Protein AF-B4JXD0-F1 (afdb_monomer_lite)

InterPro domains:
  IPR009125 ATP synthase membrane subunit K [PF14960] (8-39)
  IPR009125 ATP synthase membrane subunit K [PTHR34038] (6-56)

Secondary structure (DSSP, 8-state):
------HHHHS-SSSHHHHHHHHHHHHHHHHHHHHHHHHHHHHHHHHHHHHS-HHHHHHH--

Foldseek 3Di:
DPDDPDLCVQQDPPDPNNVVSVVVVVVVVVVVVVVVVVVVVVVVVVVVPVVDDPVRVVVVVD

pLDDT: mean 82.19, std 12.58, range [39.78, 97.38]

Sequence (62 aa):
MPGQFNFKELFNSNTVRGRANCAKATWASVGLIYVLVKMHRYNAELRESAKYCKGCQRKMCT

Structure (mmCIF, N/CA/C/O backbone):
data_AF-B4JXD0-F1
#
_entry.id   AF-B4JXD0-F1
#
loop_
_atom_site.group_PDB
_atom_site.id
_atom_site.type_symbol
_atom_site.label_atom_id
_atom_site.label_alt_id
_atom_site.label_comp_id
_atom_site.label_asym_id
_atom_site.label_entity_id
_atom_site.label_seq_id
_atom_site.pdbx_PDB_ins_code
_atom_site.Cartn_x
_atom_site.Cartn_y
_atom_site.Cartn_z
_atom_site.occupancy
_atom_site.B_iso_or_equiv
_atom_site.auth_seq_id
_atom_site.auth_comp_id
_atom_site.auth_asym_id
_atom_site.auth_atom_id
_atom_site.pdbx_PDB_model_num
ATOM 1 N N . MET A 1 1 ? 33.474 -13.941 -1.548 1.00 39.78 1 MET A N 1
ATOM 2 C CA . MET A 1 1 ? 33.025 -12.668 -0.939 1.00 39.78 1 MET A CA 1
ATOM 3 C C . MET A 1 1 ? 31.576 -12.470 -1.356 1.00 39.78 1 MET A C 1
ATOM 5 O O . MET A 1 1 ? 31.346 -12.507 -2.560 1.00 39.78 1 MET A O 1
ATOM 9 N N . PRO A 1 2 ? 30.591 -12.390 -0.443 1.00 48.47 2 PRO A N 1
ATOM 10 C CA . PRO A 1 2 ? 29.207 -12.191 -0.859 1.00 48.47 2 PRO A CA 1
ATOM 11 C C . PRO A 1 2 ? 29.123 -10.839 -1.575 1.00 48.47 2 PRO A C 1
ATOM 13 O O . PRO A 1 2 ? 29.658 -9.845 -1.085 1.00 48.47 2 PRO A O 1
ATOM 16 N N . GLY A 1 3 ? 28.549 -10.845 -2.778 1.00 58.50 3 GLY A N 1
ATOM 17 C CA . GLY A 1 3 ? 28.504 -9.688 -3.665 1.00 58.50 3 GLY A CA 1
ATOM 18 C C . GLY A 1 3 ? 27.900 -8.477 -2.963 1.00 58.50 3 GLY A C 1
ATOM 19 O O . GLY A 1 3 ? 26.836 -8.557 -2.354 1.00 58.50 3 GLY A O 1
ATOM 20 N N . GLN A 1 4 ? 28.615 -7.360 -3.033 1.00 64.56 4 GLN A N 1
ATOM 21 C CA . GLN A 1 4 ? 28.198 -6.066 -2.516 1.00 64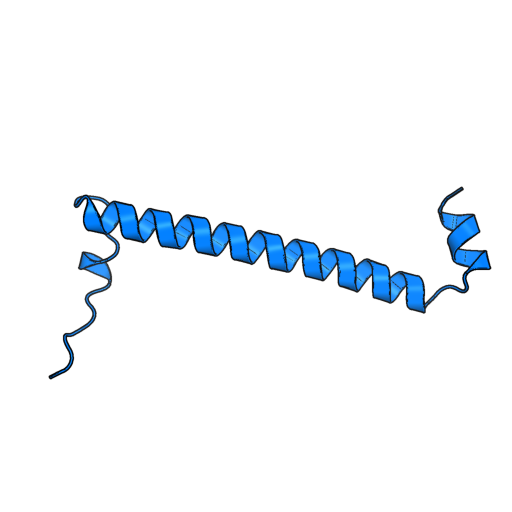.56 4 GLN A CA 1
ATOM 22 C C . GLN A 1 4 ? 26.828 -5.700 -3.116 1.00 64.56 4 GLN A C 1
ATOM 24 O O . GLN A 1 4 ? 26.718 -5.456 -4.316 1.00 64.56 4 GLN A O 1
ATOM 29 N N . PHE A 1 5 ? 25.771 -5.702 -2.296 1.00 66.31 5 PHE A N 1
ATOM 30 C CA . PHE A 1 5 ? 24.421 -5.327 -2.724 1.00 66.31 5 PHE A CA 1
ATOM 31 C C . PHE A 1 5 ? 24.409 -3.859 -3.155 1.00 66.31 5 PHE A C 1
ATOM 33 O O . PHE A 1 5 ? 24.393 -2.946 -2.328 1.00 66.31 5 PHE A O 1
ATOM 40 N N . ASN A 1 6 ? 24.429 -3.623 -4.465 1.00 76.38 6 ASN A N 1
ATOM 41 C CA . ASN A 1 6 ? 24.411 -2.277 -5.011 1.00 76.38 6 ASN A CA 1
ATOM 42 C C . ASN A 1 6 ? 22.963 -1.823 -5.224 1.00 76.38 6 ASN A C 1
ATOM 44 O O . ASN A 1 6 ? 22.354 -2.056 -6.270 1.00 76.38 6 ASN A O 1
ATOM 48 N N . PHE A 1 7 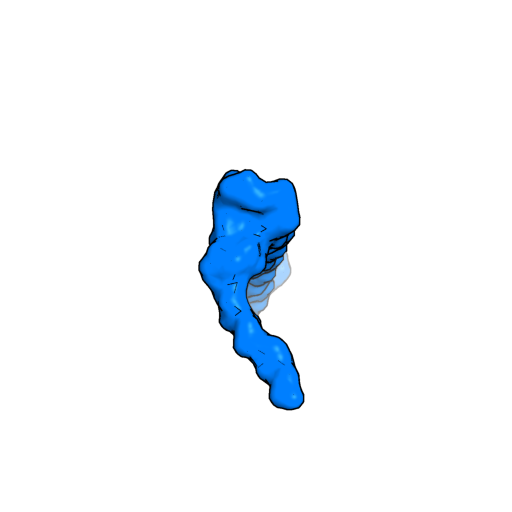? 22.388 -1.184 -4.202 1.00 74.94 7 PHE A N 1
ATOM 49 C CA . PHE A 1 7 ? 20.997 -0.713 -4.217 1.00 74.94 7 PHE A CA 1
ATOM 50 C C . PHE A 1 7 ? 20.676 0.163 -5.434 1.00 74.94 7 PHE A C 1
ATOM 52 O O . PHE A 1 7 ? 19.583 0.062 -5.988 1.00 74.94 7 PHE A O 1
ATOM 59 N N . LYS A 1 8 ? 21.642 0.975 -5.885 1.00 74.44 8 LYS A N 1
ATOM 60 C CA . LYS A 1 8 ? 21.491 1.850 -7.056 1.00 74.44 8 LYS A CA 1
ATOM 61 C C . LYS A 1 8 ? 21.377 1.090 -8.369 1.00 74.44 8 LYS A C 1
ATOM 63 O O . LYS A 1 8 ? 20.777 1.603 -9.300 1.00 74.44 8 LYS A O 1
ATOM 68 N N . GLU A 1 9 ? 21.949 -0.103 -8.465 1.00 74.06 9 GLU A N 1
ATOM 69 C CA . GLU A 1 9 ? 21.854 -0.927 -9.669 1.00 74.06 9 GLU A CA 1
ATOM 70 C C . GLU A 1 9 ? 20.548 -1.731 -9.671 1.00 74.06 9 GLU A C 1
ATOM 72 O O . GLU A 1 9 ? 19.867 -1.836 -10.697 1.00 74.06 9 GLU A O 1
ATOM 77 N N . LEU A 1 10 ? 20.161 -2.230 -8.491 1.00 75.00 10 LEU A N 1
ATOM 78 C CA . LEU A 1 10 ? 18.997 -3.089 -8.304 1.00 75.00 10 LEU A CA 1
ATOM 79 C C . LEU A 1 10 ? 17.664 -2.327 -8.344 1.00 75.00 10 LEU A C 1
ATOM 81 O O . LEU A 1 10 ? 16.683 -2.879 -8.841 1.00 75.00 10 LEU A O 1
ATOM 85 N N . PHE A 1 11 ? 17.631 -1.079 -7.869 1.00 77.19 11 PHE A N 1
ATOM 86 C CA . PHE A 1 11 ? 16.463 -0.192 -7.875 1.00 77.19 11 PHE A CA 1
ATOM 87 C C . PHE A 1 11 ? 16.760 1.063 -8.698 1.00 77.19 11 PHE A C 1
ATOM 89 O O . PHE A 1 11 ? 16.962 2.153 -8.167 1.00 77.19 11 PHE A O 1
ATOM 96 N N . ASN A 1 12 ? 16.812 0.901 -10.019 1.00 77.06 12 ASN A N 1
ATOM 97 C CA . ASN A 1 12 ? 16.974 2.014 -10.952 1.00 77.06 12 ASN A CA 1
ATOM 98 C C . ASN A 1 12 ? 15.828 2.046 -11.973 1.00 77.06 12 ASN A C 1
ATOM 100 O O . ASN A 1 12 ? 15.257 1.011 -12.305 1.00 77.06 12 ASN A O 1
ATOM 104 N N . SER A 1 13 ? 15.505 3.221 -12.509 1.00 78.56 13 SER A N 1
ATOM 105 C CA . SER A 1 13 ? 14.394 3.385 -13.463 1.00 78.56 13 SER A CA 1
ATOM 106 C C . SER A 1 13 ? 14.793 3.218 -14.936 1.00 78.56 13 SER A C 1
ATOM 108 O O . SER A 1 13 ? 13.933 3.236 -15.814 1.00 78.56 13 SER A O 1
ATOM 110 N N . ASN A 1 14 ? 16.082 3.045 -15.215 1.00 80.94 14 ASN A N 1
ATOM 111 C CA . ASN A 1 14 ? 16.661 3.011 -16.556 1.00 80.94 14 ASN A CA 1
ATOM 112 C C . ASN A 1 14 ? 16.678 1.592 -17.145 1.00 80.94 14 ASN A C 1
ATOM 114 O O . ASN A 1 14 ? 16.369 1.406 -18.320 1.00 80.94 14 ASN A O 1
ATOM 118 N N . THR A 1 15 ? 16.995 0.568 -16.345 1.00 84.44 15 THR A N 1
ATOM 119 C CA . THR A 1 15 ? 17.014 -0.829 -16.809 1.00 84.44 15 THR A CA 1
ATOM 120 C C . THR A 1 15 ? 15.684 -1.531 -16.533 1.00 84.44 15 THR A C 1
ATOM 122 O O . THR A 1 15 ? 14.998 -1.261 -15.547 1.00 84.44 15 THR A O 1
ATOM 125 N N . VAL A 1 16 ? 15.299 -2.482 -17.394 1.00 85.00 16 VAL A N 1
ATOM 126 C CA . VAL A 1 16 ? 14.057 -3.267 -17.226 1.00 85.00 16 VAL A CA 1
ATOM 127 C C . VAL A 1 16 ? 14.038 -4.006 -15.881 1.00 85.00 16 VAL A C 1
ATOM 129 O O . VAL A 1 16 ? 13.011 -4.020 -15.206 1.00 85.00 16 VAL A O 1
ATOM 132 N N . ARG A 1 17 ? 15.183 -4.559 -15.453 1.00 83.31 17 ARG A N 1
ATOM 133 C CA . ARG A 1 17 ? 15.322 -5.235 -14.151 1.00 83.31 17 ARG A CA 1
ATOM 134 C C . ARG A 1 17 ? 15.142 -4.270 -12.980 1.00 83.31 17 ARG A C 1
ATOM 136 O O . ARG A 1 17 ? 14.410 -4.594 -12.050 1.00 83.31 17 ARG A O 1
ATOM 143 N N . GLY A 1 18 ? 15.747 -3.083 -13.056 1.00 85.00 18 GLY A N 1
ATOM 144 C CA . GLY A 1 18 ? 15.583 -2.051 -12.037 1.00 85.00 18 GLY A CA 1
ATOM 145 C C . GLY A 1 18 ? 14.123 -1.611 -11.892 1.00 85.00 18 GLY A C 1
ATOM 146 O O . GLY A 1 18 ? 13.587 -1.607 -10.784 1.00 85.00 18 GLY A O 1
ATOM 147 N N . ARG A 1 19 ? 13.432 -1.373 -13.016 1.00 87.00 19 ARG A N 1
ATOM 148 C CA . ARG A 1 19 ? 12.001 -1.018 -13.027 1.00 87.00 19 ARG A CA 1
ATOM 149 C C . ARG A 1 19 ? 11.119 -2.109 -12.424 1.00 87.00 19 ARG A C 1
ATOM 151 O O . ARG A 1 19 ? 10.208 -1.798 -11.661 1.00 87.00 19 ARG A O 1
ATOM 158 N N . ALA A 1 20 ? 11.400 -3.377 -12.722 1.00 88.88 20 ALA A N 1
ATOM 159 C CA . ALA A 1 20 ? 10.657 -4.500 -12.154 1.00 88.88 20 ALA A CA 1
ATOM 160 C C . ALA A 1 20 ? 10.834 -4.601 -10.628 1.00 88.88 20 ALA A C 1
ATOM 162 O O . ALA A 1 20 ? 9.866 -4.857 -9.913 1.00 88.88 20 ALA A O 1
ATOM 163 N N . ASN A 1 21 ? 12.044 -4.367 -10.116 1.00 88.56 21 ASN A N 1
ATOM 164 C CA . AS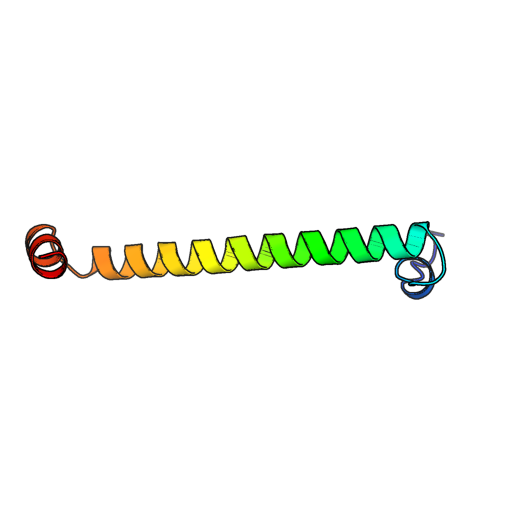N A 1 21 ? 12.303 -4.371 -8.676 1.00 88.56 21 ASN A CA 1
ATOM 165 C C . ASN A 1 21 ? 11.635 -3.186 -7.972 1.00 88.56 21 ASN A C 1
ATOM 167 O O . ASN A 1 21 ? 11.012 -3.383 -6.929 1.00 88.56 21 ASN A O 1
ATOM 171 N N . CYS A 1 22 ? 11.688 -1.988 -8.562 1.00 87.75 22 CYS A N 1
ATOM 172 C CA . CYS A 1 22 ? 10.956 -0.826 -8.057 1.00 87.75 22 CYS A CA 1
ATOM 173 C C . CYS A 1 22 ? 9.449 -1.109 -7.995 1.00 87.75 22 CYS A C 1
ATOM 175 O O . CYS A 1 22 ? 8.844 -0.921 -6.946 1.00 87.75 22 CYS A O 1
ATOM 177 N N . ALA A 1 23 ? 8.860 -1.653 -9.066 1.00 90.19 23 ALA A N 1
ATOM 178 C CA . ALA A 1 23 ? 7.444 -2.014 -9.082 1.00 90.19 23 ALA A CA 1
ATOM 179 C C . ALA A 1 23 ? 7.096 -3.047 -7.997 1.00 90.19 23 ALA A C 1
ATOM 181 O O . ALA A 1 23 ? 6.106 -2.881 -7.287 1.00 90.19 23 ALA A O 1
ATOM 182 N N . LYS A 1 24 ? 7.925 -4.085 -7.815 1.00 91.25 24 LYS A N 1
ATOM 183 C CA . LYS A 1 24 ? 7.745 -5.067 -6.732 1.00 91.25 24 LYS A CA 1
ATOM 184 C C . LYS A 1 24 ? 7.771 -4.411 -5.354 1.00 91.25 24 LYS A C 1
ATOM 186 O O . LYS A 1 24 ? 6.905 -4.706 -4.537 1.00 91.25 24 LYS A O 1
ATOM 191 N N . ALA A 1 25 ? 8.728 -3.518 -5.107 1.00 92.06 25 ALA A N 1
ATOM 192 C CA . ALA A 1 25 ? 8.819 -2.795 -3.844 1.00 92.06 25 ALA A CA 1
ATOM 193 C C . ALA A 1 25 ? 7.585 -1.912 -3.604 1.00 92.06 25 ALA A C 1
ATOM 195 O O . ALA A 1 25 ? 7.053 -1.908 -2.497 1.00 92.06 25 ALA A O 1
ATOM 196 N N . THR A 1 26 ? 7.085 -1.228 -4.638 1.00 94.38 26 THR A N 1
ATOM 197 C CA . THR A 1 26 ? 5.870 -0.407 -4.550 1.00 94.38 26 THR A CA 1
ATOM 198 C C . THR A 1 26 ? 4.631 -1.244 -4.240 1.00 94.38 26 THR A C 1
ATOM 200 O O . THR A 1 26 ? 3.869 -0.907 -3.340 1.00 94.38 26 THR A O 1
ATOM 203 N N . TRP A 1 27 ? 4.417 -2.360 -4.938 1.00 94.81 27 TRP A N 1
ATOM 204 C CA . TRP A 1 27 ? 3.255 -3.213 -4.667 1.00 94.81 27 TRP A CA 1
ATOM 205 C C . TRP A 1 27 ? 3.333 -3.883 -3.295 1.00 94.81 27 TRP A C 1
ATOM 207 O O . TRP A 1 27 ? 2.321 -3.977 -2.600 1.00 94.81 27 TRP A O 1
ATOM 217 N N . ALA A 1 28 ? 4.531 -4.291 -2.871 1.00 96.25 28 ALA A N 1
ATOM 218 C CA . ALA A 1 28 ? 4.748 -4.832 -1.536 1.00 96.25 28 ALA A CA 1
ATOM 219 C C . ALA A 1 28 ? 4.463 -3.790 -0.442 1.00 96.25 28 ALA A C 1
ATOM 221 O O . ALA A 1 28 ? 3.794 -4.114 0.540 1.00 96.25 28 ALA A O 1
ATOM 222 N N . SER A 1 29 ? 4.912 -2.541 -0.610 1.00 95.62 29 SER A N 1
ATOM 223 C CA . SER A 1 29 ? 4.669 -1.480 0.374 1.00 95.62 29 SER A CA 1
ATOM 224 C C . SER A 1 29 ? 3.191 -1.100 0.454 1.00 95.62 29 SER A C 1
ATOM 226 O O . SER A 1 29 ? 2.652 -0.993 1.554 1.00 95.62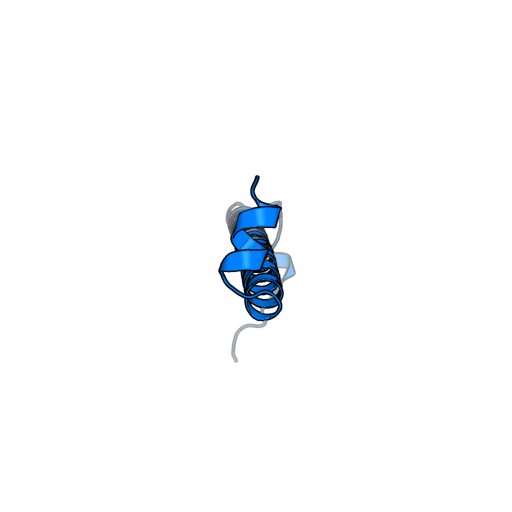 29 SER A O 1
ATOM 228 N N . VAL A 1 30 ? 2.504 -0.985 -0.685 1.00 97.31 30 VAL A N 1
ATOM 229 C CA . VAL A 1 30 ? 1.054 -0.737 -0.726 1.00 97.31 30 VAL A CA 1
ATOM 230 C C . VAL A 1 30 ? 0.281 -1.875 -0.057 1.00 97.31 30 VAL A C 1
ATOM 232 O O . VAL A 1 30 ? -0.594 -1.615 0.770 1.00 97.31 30 VAL A O 1
ATOM 235 N N . GLY A 1 31 ? 0.627 -3.132 -0.356 1.00 97.06 31 GLY A N 1
ATOM 236 C CA . GLY A 1 31 ? 0.016 -4.298 0.285 1.00 97.06 31 GLY A CA 1
ATOM 237 C C . GLY A 1 31 ? 0.217 -4.300 1.802 1.00 97.06 31 GLY A C 1
ATOM 238 O O . GLY A 1 31 ? -0.734 -4.526 2.552 1.00 97.06 31 GLY A O 1
ATOM 239 N N . LEU A 1 32 ? 1.425 -3.972 2.265 1.00 97.25 32 LEU A N 1
ATOM 240 C CA . LEU A 1 32 ? 1.732 -3.867 3.690 1.00 97.25 32 LEU A CA 1
ATOM 241 C C . LEU A 1 32 ? 0.909 -2.765 4.371 1.00 97.25 32 LEU A C 1
ATOM 243 O O . LEU A 1 32 ? 0.301 -3.013 5.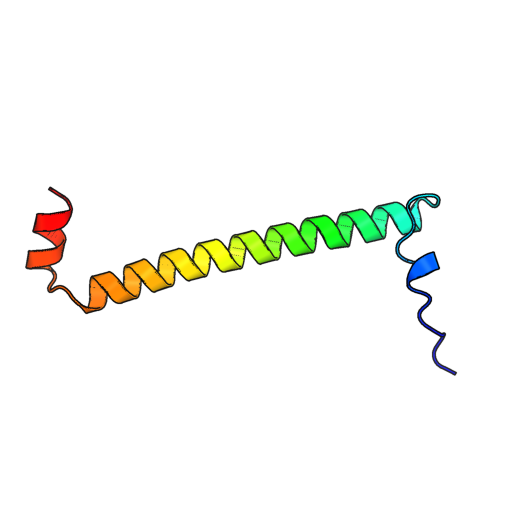412 1.00 97.25 32 LEU A O 1
ATOM 247 N N . ILE A 1 33 ? 0.841 -1.571 3.775 1.00 97.38 33 ILE A N 1
ATOM 248 C CA . ILE A 1 33 ? 0.046 -0.450 4.301 1.00 97.38 33 ILE A CA 1
ATOM 249 C C . ILE A 1 33 ? -1.431 -0.840 4.394 1.00 97.38 33 ILE A C 1
ATOM 251 O O . ILE A 1 33 ? -2.065 -0.598 5.421 1.00 97.38 33 ILE A O 1
ATOM 255 N N . TYR A 1 34 ? -1.976 -1.488 3.363 1.00 97.00 34 TYR A N 1
ATOM 256 C CA . TYR A 1 34 ? -3.365 -1.944 3.366 1.00 97.00 34 TYR A CA 1
ATOM 257 C C . TYR A 1 34 ? -3.652 -2.907 4.527 1.00 97.00 34 TYR A C 1
ATOM 259 O O . TYR A 1 34 ? -4.630 -2.723 5.258 1.00 97.00 34 TYR A O 1
ATOM 267 N N . VAL A 1 35 ? -2.787 -3.906 4.733 1.00 97.19 35 VAL A N 1
ATOM 268 C CA . VAL A 1 35 ? -2.930 -4.865 5.839 1.00 97.19 35 VAL A CA 1
ATOM 269 C C . VAL A 1 35 ? -2.854 -4.152 7.187 1.00 97.19 35 VAL A C 1
ATOM 271 O O . VAL A 1 35 ? -3.712 -4.386 8.036 1.00 97.19 35 VAL A O 1
ATOM 274 N N . LEU A 1 36 ? -1.896 -3.240 7.373 1.00 96.75 36 LEU A N 1
ATOM 275 C CA . LEU A 1 36 ? -1.748 -2.484 8.619 1.00 96.75 36 LEU A CA 1
ATOM 276 C C . LEU A 1 36 ? -2.981 -1.628 8.921 1.00 96.75 36 LEU A C 1
ATOM 278 O O . LEU A 1 36 ? -3.483 -1.663 10.043 1.00 96.75 36 LEU A O 1
ATOM 282 N N . VAL A 1 37 ? -3.521 -0.916 7.928 1.00 96.56 37 VAL A N 1
ATOM 283 C CA . VAL A 1 37 ? -4.755 -0.130 8.091 1.00 96.56 37 VAL A CA 1
ATOM 284 C C . VAL A 1 37 ? -5.929 -1.037 8.451 1.00 96.56 37 VAL A C 1
ATOM 286 O O . VAL A 1 37 ? -6.694 -0.722 9.366 1.00 96.56 37 VAL A O 1
ATOM 289 N N . LYS A 1 38 ? -6.069 -2.183 7.777 1.00 95.69 38 LYS A N 1
ATOM 290 C CA . LYS A 1 38 ? -7.146 -3.139 8.058 1.00 95.69 38 LYS A CA 1
ATOM 291 C C . LYS A 1 38 ? -7.040 -3.715 9.470 1.00 95.69 38 LYS A C 1
ATOM 293 O O . LYS A 1 38 ? -8.040 -3.744 10.183 1.00 95.69 38 LYS A O 1
ATOM 298 N N . MET A 1 39 ? -5.842 -4.114 9.898 1.00 94.88 39 MET A N 1
ATOM 299 C CA . MET A 1 39 ? -5.601 -4.594 11.261 1.00 94.88 39 MET A CA 1
ATOM 300 C C . MET A 1 39 ? -5.850 -3.500 12.297 1.00 94.88 39 MET A C 1
ATOM 302 O O . MET A 1 39 ? -6.439 -3.775 13.335 1.00 94.88 39 MET A O 1
ATOM 306 N N . HIS A 1 40 ? -5.453 -2.257 12.020 1.00 94.25 40 HIS A N 1
ATOM 307 C CA . HIS A 1 40 ? -5.687 -1.142 12.932 1.00 94.25 40 HIS A CA 1
ATOM 308 C C . HIS A 1 40 ? -7.183 -0.872 13.127 1.00 94.25 40 HIS A C 1
ATOM 310 O O . HIS A 1 40 ? -7.633 -0.698 14.258 1.00 94.25 40 HIS A O 1
ATOM 316 N N . ARG A 1 41 ? -7.968 -0.893 12.042 1.00 92.19 41 ARG A N 1
ATOM 317 C CA . ARG A 1 41 ? -9.432 -0.757 12.106 1.00 92.19 41 ARG A CA 1
ATOM 318 C C . ARG A 1 41 ? -10.069 -1.906 12.879 1.00 92.19 41 ARG A C 1
ATOM 320 O O . ARG A 1 41 ? -10.821 -1.649 13.809 1.00 92.19 41 ARG A O 1
ATOM 327 N N . TYR A 1 42 ? -9.690 -3.141 12.561 1.00 90.38 42 TYR A N 1
ATOM 328 C CA . TYR A 1 42 ? -10.191 -4.322 13.260 1.00 90.38 42 TYR A CA 1
ATOM 329 C C . TYR A 1 42 ? -9.866 -4.288 14.760 1.00 90.38 42 TYR A C 1
ATOM 331 O O . TYR A 1 42 ? -10.729 -4.512 15.602 1.00 90.38 42 TYR A O 1
ATOM 339 N N . ASN A 1 43 ? -8.632 -3.933 15.121 1.00 89.19 43 ASN A N 1
ATOM 340 C CA . ASN A 1 43 ? -8.225 -3.818 16.519 1.00 89.19 43 ASN A CA 1
ATOM 341 C C . ASN A 1 43 ? -8.952 -2.678 17.244 1.00 89.19 43 ASN A C 1
ATOM 343 O O . ASN A 1 43 ? -9.238 -2.808 18.434 1.00 89.19 43 ASN A O 1
ATOM 347 N N . ALA A 1 44 ? -9.252 -1.572 16.559 1.00 87.19 44 ALA A N 1
ATOM 348 C CA . ALA A 1 44 ? -10.069 -0.500 17.116 1.00 87.19 44 ALA A CA 1
ATOM 349 C C . ALA A 1 44 ? -11.504 -0.983 17.381 1.00 87.19 44 ALA A C 1
ATOM 351 O O . ALA A 1 44 ? -11.995 -0.814 18.491 1.00 87.19 44 ALA A O 1
ATOM 352 N N . GLU A 1 45 ? -12.133 -1.668 16.424 1.00 84.44 45 GLU A N 1
ATOM 353 C CA . GLU A 1 45 ? -13.472 -2.253 16.589 1.00 84.44 45 GLU A CA 1
ATOM 354 C C . GLU A 1 45 ? -13.516 -3.272 17.732 1.00 84.44 45 GLU A C 1
ATOM 356 O O . GLU A 1 45 ? -14.426 -3.228 18.559 1.00 84.44 45 GLU A O 1
ATOM 361 N N . LEU A 1 46 ? -12.506 -4.142 17.840 1.00 84.31 46 LEU A N 1
ATOM 362 C CA . LEU A 1 46 ? -12.385 -5.074 18.959 1.00 84.31 46 LEU A CA 1
ATOM 363 C C . LEU A 1 46 ? -12.277 -4.341 20.299 1.00 84.31 46 LEU A C 1
ATOM 365 O O . LEU A 1 46 ? -12.986 -4.691 21.242 1.00 84.31 46 LEU A O 1
ATOM 369 N N . ARG A 1 47 ? -11.434 -3.306 20.390 1.00 83.06 47 ARG A N 1
ATOM 370 C CA . ARG A 1 47 ? -11.289 -2.501 21.614 1.00 83.06 47 ARG A CA 1
ATOM 371 C C . ARG A 1 47 ? -12.586 -1.805 21.998 1.00 83.06 47 ARG A C 1
ATOM 373 O O . ARG A 1 47 ? -12.912 -1.779 23.180 1.00 83.06 47 ARG A O 1
ATOM 380 N N . GLU A 1 48 ? -13.323 -1.270 21.032 1.00 80.69 48 GLU A N 1
ATOM 381 C CA . GLU A 1 48 ? -14.632 -0.671 21.292 1.00 80.69 48 GLU A CA 1
ATOM 382 C C . GLU A 1 48 ? -15.649 -1.737 21.724 1.00 80.69 48 GLU A C 1
ATOM 384 O O . GLU A 1 48 ? -16.309 -1.579 22.748 1.00 80.69 48 GLU A O 1
ATOM 389 N N . SER A 1 49 ? -15.712 -2.885 21.043 1.00 78.69 49 SER A N 1
ATOM 390 C CA . SER A 1 49 ? -16.607 -3.990 21.420 1.00 78.69 49 SER A CA 1
ATOM 391 C C . SER A 1 49 ? -16.310 -4.586 22.801 1.00 78.69 49 SER A C 1
ATOM 393 O O . SER A 1 49 ? -17.221 -5.065 23.467 1.00 78.69 49 SER A O 1
ATOM 395 N N . ALA A 1 50 ? -15.058 -4.518 23.260 1.00 82.69 50 ALA A N 1
ATOM 396 C CA . ALA A 1 50 ? -14.662 -4.976 24.587 1.00 82.69 50 ALA A CA 1
ATOM 397 C C . ALA A 1 50 ? -15.131 -4.035 25.712 1.00 82.69 50 ALA A C 1
ATOM 399 O O . ALA A 1 50 ? -15.276 -4.477 26.851 1.00 82.69 50 ALA A O 1
ATOM 400 N N . LYS A 1 51 ? -15.377 -2.751 25.416 1.00 80.12 51 LYS A N 1
ATOM 401 C CA . LYS A 1 51 ? -15.840 -1.758 26.404 1.00 80.12 51 LYS A CA 1
ATOM 402 C C . LYS A 1 51 ? -17.343 -1.835 26.668 1.00 80.12 51 LYS A C 1
ATOM 404 O O . LYS A 1 51 ? -17.783 -1.498 27.765 1.00 80.12 51 LYS A O 1
ATOM 409 N N . TYR A 1 52 ? -18.137 -2.248 25.682 1.00 77.31 52 TYR A N 1
ATOM 410 C CA . TYR A 1 52 ? -19.598 -2.210 25.758 1.00 77.31 52 TYR A CA 1
ATOM 411 C C . TYR A 1 52 ? -20.192 -3.618 25.849 1.00 77.31 52 TYR A C 1
ATOM 413 O O . TYR A 1 52 ? -19.821 -4.520 25.106 1.00 77.31 52 TYR A O 1
ATOM 421 N N . CYS A 1 53 ? -21.177 -3.821 26.727 1.00 80.44 53 CYS A N 1
ATOM 422 C CA . CYS A 1 53 ? -21.936 -5.071 26.735 1.00 80.44 53 CYS A CA 1
ATOM 423 C C . CYS A 1 53 ? -22.771 -5.208 25.444 1.00 80.44 53 CYS A C 1
ATOM 425 O O . CYS A 1 53 ? -23.140 -4.209 24.821 1.00 80.44 53 CYS A O 1
ATOM 427 N N . LYS A 1 54 ? -23.138 -6.443 25.063 1.00 77.81 54 LYS A N 1
ATOM 428 C CA . LYS A 1 54 ? -23.896 -6.729 23.823 1.00 77.81 54 LYS A CA 1
ATOM 429 C C . LYS A 1 54 ? -25.182 -5.894 23.679 1.00 77.81 54 LYS A C 1
ATOM 431 O O . LYS A 1 54 ? -25.575 -5.553 22.567 1.00 77.81 54 LYS A O 1
ATOM 436 N N . GLY A 1 55 ? -25.826 -5.540 24.797 1.00 75.19 55 GLY A N 1
ATOM 437 C CA . GLY A 1 55 ? -27.008 -4.670 24.821 1.00 75.19 55 GLY A CA 1
ATOM 438 C C . GLY A 1 55 ? -26.706 -3.199 24.502 1.00 75.19 55 GLY A C 1
ATOM 439 O O . GLY A 1 55 ? -27.471 -2.569 23.775 1.00 75.19 55 GLY A O 1
ATOM 440 N N . CYS A 1 56 ? -25.582 -2.663 24.990 1.00 74.38 56 CYS A N 1
ATOM 441 C CA . CYS A 1 56 ? -25.127 -1.303 24.682 1.00 74.38 56 CYS A CA 1
ATOM 442 C C . CYS A 1 56 ? -24.629 -1.181 23.236 1.00 74.38 56 CYS A C 1
ATOM 444 O O . CYS A 1 56 ? -24.956 -0.201 22.573 1.00 74.38 56 CYS A O 1
ATOM 446 N N . GLN A 1 57 ? -23.934 -2.200 22.717 1.00 73.94 57 GLN A N 1
ATOM 447 C CA . GLN A 1 57 ? -23.542 -2.255 21.301 1.00 73.94 57 GLN A CA 1
ATOM 448 C C . GLN A 1 57 ? -24.755 -2.171 20.364 1.00 73.94 57 GLN A C 1
ATOM 450 O O . GLN A 1 57 ? -24.733 -1.421 19.393 1.00 73.94 57 GLN A O 1
ATOM 455 N N . ARG A 1 58 ? -25.845 -2.887 20.677 1.00 74.25 58 ARG A N 1
ATOM 456 C CA . ARG A 1 58 ? -27.057 -2.902 19.841 1.00 74.25 58 ARG A CA 1
ATOM 457 C C . ARG A 1 58 ? -27.728 -1.528 19.736 1.00 74.25 58 ARG A C 1
ATOM 459 O O . ARG A 1 58 ? -28.244 -1.201 18.675 1.00 74.25 58 ARG A O 1
ATOM 466 N N . LYS A 1 59 ? -27.680 -0.722 20.804 1.00 75.06 59 LYS A N 1
ATOM 467 C CA . LYS A 1 59 ? -28.227 0.647 20.826 1.00 75.06 59 LYS A CA 1
ATOM 468 C C . LYS A 1 59 ? -27.381 1.666 20.056 1.00 75.06 59 LYS A C 1
ATOM 470 O O . LYS A 1 59 ? -27.916 2.695 19.684 1.00 75.06 59 LYS A O 1
ATOM 475 N N . MET A 1 60 ? -26.091 1.404 19.830 1.00 67.50 60 MET A N 1
ATOM 476 C CA . MET A 1 60 ? -25.218 2.286 19.038 1.00 67.50 60 MET A CA 1
ATOM 477 C C . MET A 1 60 ? -25.353 2.067 17.524 1.00 67.50 60 MET A C 1
ATOM 479 O O . MET A 1 60 ? -24.967 2.935 16.750 1.00 67.50 60 MET A O 1
ATOM 483 N N . CYS A 1 61 ? -25.868 0.909 17.100 1.00 61.47 61 CYS A N 1
ATOM 484 C CA . CYS A 1 61 ? -26.100 0.572 15.691 1.00 61.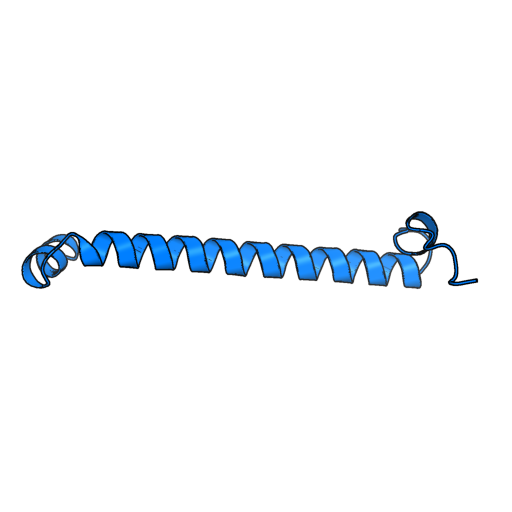47 61 CYS A CA 1
ATOM 485 C C . CYS A 1 61 ? -27.548 0.826 15.223 1.00 61.47 61 CYS A C 1
ATOM 487 O O . CYS A 1 61 ? -27.888 0.410 14.117 1.00 61.47 61 CYS A O 1
ATOM 489 N N . THR A 1 62 ? -28.394 1.428 16.069 1.00 53.62 62 THR A N 1
ATOM 490 C CA . THR A 1 62 ? -29.768 1.856 15.732 1.00 53.62 62 THR A CA 1
ATOM 491 C C . THR A 1 62 ? -29.780 3.366 15.567 1.00 53.62 62 THR A C 1
ATOM 493 O O . THR A 1 62 ? -30.455 3.841 14.632 1.00 53.62 62 THR A O 1
#

Organism: Drosophila grimshawi (NCBI:txid7222)

Radius of gyration: 22.05 Å; chains: 1; bounding box: 63×16×44 Å